Protein AF-A0A0A9Y6Z5-F1 (afdb_monomer_lite)

Secondary structure (DSSP, 8-state):
-PPPHHHHHHHHHHGGG--------GGG-HHHHHHHHS------GGGS-----GGG-----HHHHHHHHHHHHH-HHHHHHHHHHHH---SSGGGS-TTTGGG-

Structure (mmCIF, N/CA/C/O backbone):
data_AF-A0A0A9Y6Z5-F1
#
_entry.id   AF-A0A0A9Y6Z5-F1
#
loop_
_atom_site.group_PDB
_atom_site.id
_atom_site.type_symbol
_atom_site.label_atom_id
_atom_site.label_alt_id
_atom_site.label_comp_id
_atom_site.label_asym_id
_atom_site.label_entity_id
_atom_site.label_seq_id
_atom_site.pdbx_PDB_ins_code
_atom_site.Cartn_x
_atom_site.Cartn_y
_atom_site.Cartn_z
_atom_site.occupancy
_atom_site.B_iso_or_equiv
_atom_site.auth_seq_id
_atom_site.auth_comp_id
_atom_site.auth_asym_id
_atom_site.auth_atom_id
_atom_site.pdbx_PDB_model_num
ATOM 1 N N . HIS A 1 1 ? -2.370 -20.775 -2.210 1.00 49.75 1 HIS A N 1
ATOM 2 C CA . HIS A 1 1 ? -1.102 -20.774 -2.964 1.00 49.75 1 HIS A CA 1
ATOM 3 C C . HIS A 1 1 ? -0.481 -19.414 -2.713 1.00 49.75 1 HIS A C 1
ATOM 5 O O . HIS A 1 1 ? -0.991 -18.430 -3.231 1.00 49.75 1 HIS A O 1
ATOM 11 N N . ASP A 1 2 ? 0.492 -19.337 -1.812 1.00 67.62 2 ASP A N 1
ATOM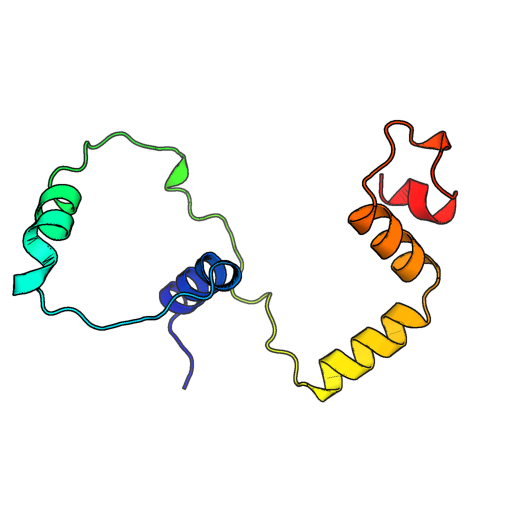 12 C CA . ASP A 1 2 ? 0.994 -18.051 -1.323 1.00 67.62 2 ASP A CA 1
ATOM 13 C C . ASP A 1 2 ? 2.078 -17.492 -2.244 1.00 67.62 2 ASP A C 1
ATOM 15 O O . ASP A 1 2 ? 2.930 -18.230 -2.740 1.00 67.62 2 ASP A O 1
ATOM 19 N N . ALA A 1 3 ? 2.029 -16.183 -2.494 1.00 74.44 3 ALA A N 1
ATOM 20 C CA . ALA A 1 3 ? 3.065 -15.491 -3.249 1.00 74.44 3 ALA A CA 1
ATOM 21 C C . ALA A 1 3 ? 4.414 -15.551 -2.497 1.00 74.44 3 ALA A C 1
ATOM 23 O O . ALA A 1 3 ? 4.430 -15.469 -1.265 1.00 74.44 3 ALA A O 1
ATOM 24 N N . PRO A 1 4 ? 5.556 -15.662 -3.199 1.00 84.44 4 PRO A N 1
ATOM 25 C CA . PRO A 1 4 ? 6.863 -15.694 -2.553 1.00 84.44 4 PRO A CA 1
ATOM 26 C C . PRO A 1 4 ? 7.164 -14.366 -1.828 1.00 84.44 4 PRO A C 1
ATOM 28 O O . PRO A 1 4 ? 6.712 -13.313 -2.287 1.00 84.44 4 PRO A O 1
ATOM 31 N N . PRO A 1 5 ? 7.972 -14.369 -0.749 1.00 77.44 5 PRO A N 1
ATOM 32 C CA . PRO A 1 5 ? 8.216 -13.183 0.083 1.00 77.44 5 PRO A CA 1
ATOM 33 C C . PRO A 1 5 ? 8.682 -11.943 -0.692 1.00 77.44 5 PRO A C 1
ATOM 35 O O . PRO A 1 5 ? 8.182 -10.843 -0.474 1.00 77.44 5 PRO A O 1
ATOM 38 N N . ARG A 1 6 ? 9.579 -12.126 -1.672 1.00 76.38 6 ARG A N 1
ATOM 39 C CA . ARG A 1 6 ? 10.058 -11.036 -2.542 1.00 76.38 6 ARG A CA 1
ATOM 40 C C . ARG A 1 6 ? 8.931 -10.386 -3.340 1.00 76.38 6 ARG A C 1
ATOM 42 O O . ARG A 1 6 ? 8.918 -9.171 -3.491 1.00 76.38 6 ARG A O 1
ATOM 49 N N . LEU A 1 7 ? 7.994 -11.190 -3.841 1.00 80.94 7 LEU A N 1
ATOM 50 C CA . LEU A 1 7 ? 6.863 -10.691 -4.615 1.00 80.94 7 LEU A CA 1
ATOM 51 C C . LEU A 1 7 ? 5.842 -9.994 -3.713 1.00 80.94 7 LEU A C 1
ATOM 53 O O . LEU A 1 7 ? 5.339 -8.944 -4.092 1.00 80.94 7 LEU A O 1
ATOM 57 N N . LYS A 1 8 ? 5.582 -10.529 -2.512 1.00 78.19 8 LYS A N 1
ATOM 58 C CA . LYS A 1 8 ? 4.735 -9.866 -1.505 1.00 78.19 8 LYS A CA 1
ATOM 59 C C . LYS A 1 8 ? 5.250 -8.457 -1.194 1.00 78.19 8 LYS A C 1
ATOM 61 O O . LYS A 1 8 ? 4.466 -7.516 -1.226 1.00 78.19 8 LYS A O 1
ATOM 66 N N . ARG A 1 9 ? 6.564 -8.307 -0.992 1.00 77.75 9 ARG A N 1
ATOM 67 C CA . ARG A 1 9 ? 7.204 -7.004 -0.761 1.00 77.75 9 ARG A CA 1
ATOM 68 C C . ARG A 1 9 ? 7.021 -6.042 -1.937 1.00 77.75 9 ARG A C 1
ATOM 70 O O . ARG A 1 9 ? 6.521 -4.945 -1.733 1.00 77.75 9 ARG A O 1
ATOM 77 N N . ILE A 1 10 ? 7.350 -6.478 -3.157 1.00 82.12 10 ILE A N 1
ATOM 78 C CA . ILE A 1 10 ? 7.182 -5.647 -4.363 1.00 82.12 10 ILE A CA 1
ATOM 79 C C . ILE A 1 10 ? 5.726 -5.196 -4.507 1.00 82.12 10 ILE A C 1
ATOM 81 O O . ILE A 1 10 ? 5.471 -4.032 -4.785 1.00 82.12 10 ILE A O 1
ATOM 85 N N . ILE A 1 11 ? 4.762 -6.098 -4.287 1.00 81.62 11 ILE A N 1
ATOM 86 C CA . ILE A 1 11 ? 3.337 -5.754 -4.321 1.00 81.62 11 ILE A CA 1
ATOM 87 C C . ILE A 1 11 ? 3.029 -4.656 -3.295 1.00 81.62 11 ILE A C 1
ATOM 89 O O . ILE A 1 11 ? 2.381 -3.682 -3.650 1.00 81.62 11 ILE A O 1
ATOM 93 N N . MET A 1 12 ? 3.513 -4.772 -2.056 1.00 78.38 12 MET A N 1
ATOM 94 C CA . MET A 1 12 ? 3.277 -3.770 -1.007 1.00 78.38 12 MET A CA 1
ATOM 95 C C . MET A 1 12 ? 3.838 -2.389 -1.358 1.00 78.38 12 MET A C 1
ATOM 97 O O . MET A 1 12 ? 3.143 -1.394 -1.169 1.00 78.38 12 MET A O 1
ATOM 101 N N . GLU A 1 13 ? 5.049 -2.332 -1.914 1.00 79.94 13 GLU A N 1
ATOM 102 C CA . GLU A 1 13 ? 5.686 -1.080 -2.347 1.00 79.94 13 GLU A CA 1
ATOM 103 C C . GLU A 1 13 ? 4.885 -0.383 -3.455 1.00 79.94 13 GLU A C 1
ATOM 105 O O . GLU A 1 13 ? 4.786 0.843 -3.484 1.00 79.94 13 GLU A O 1
ATOM 110 N N . ILE A 1 14 ? 4.272 -1.160 -4.354 1.00 84.94 14 ILE A N 1
ATOM 111 C CA . ILE A 1 14 ? 3.569 -0.613 -5.517 1.00 84.94 14 ILE A CA 1
ATOM 112 C C . ILE A 1 14 ? 2.055 -0.430 -5.312 1.00 84.94 14 ILE A C 1
ATOM 114 O O . ILE A 1 14 ? 1.425 0.2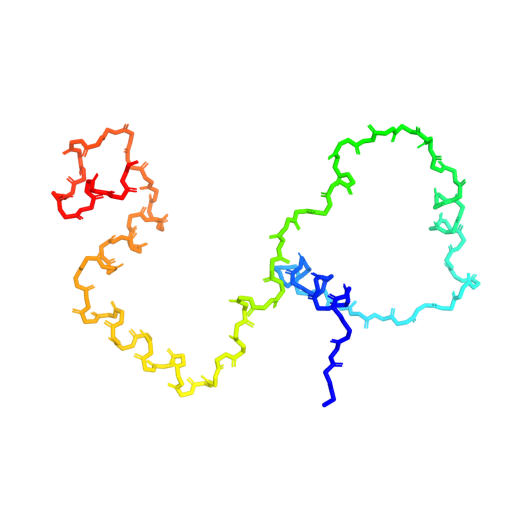24 -6.142 1.00 84.94 14 ILE A O 1
ATOM 118 N N . ILE A 1 15 ? 1.458 -0.956 -4.229 1.00 80.75 15 ILE A N 1
ATOM 119 C CA . ILE A 1 15 ? 0.016 -0.823 -3.912 1.00 80.75 15 ILE A CA 1
ATOM 120 C C . ILE A 1 15 ? -0.497 0.625 -4.044 1.00 80.75 15 ILE A C 1
ATOM 122 O O . ILE A 1 15 ? -1.537 0.803 -4.686 1.00 80.75 15 ILE A O 1
ATOM 126 N N . PRO A 1 16 ? 0.187 1.662 -3.510 1.00 80.75 16 PRO A N 1
ATOM 127 C CA . PRO A 1 16 ? -0.308 3.041 -3.567 1.00 80.75 16 PRO A CA 1
ATOM 128 C C . PRO A 1 16 ? -0.484 3.576 -4.991 1.00 80.75 16 PRO A C 1
ATOM 130 O O . PRO A 1 16 ? -1.291 4.471 -5.227 1.00 80.75 16 PRO A O 1
ATOM 133 N N . TYR A 1 17 ? 0.264 3.023 -5.943 1.00 84.44 17 TYR A N 1
ATOM 134 C CA . TYR A 1 17 ? 0.310 3.492 -7.323 1.00 84.44 17 TYR A CA 1
ATOM 135 C C . TYR A 1 17 ? -0.687 2.770 -8.237 1.00 84.44 17 TYR A C 1
ATOM 137 O O . TYR A 1 17 ? -0.794 3.131 -9.407 1.00 84.44 17 TYR A O 1
ATOM 145 N N . LEU A 1 18 ? -1.402 1.757 -7.723 1.00 82.00 18 LEU A N 1
ATOM 146 C CA . LEU A 1 18 ? -2.374 0.938 -8.463 1.00 82.00 18 LEU A CA 1
ATOM 147 C C . LEU A 1 18 ? -1.895 0.550 -9.882 1.00 82.00 18 LEU A C 1
ATOM 149 O O . LEU A 1 18 ? -2.586 0.815 -10.871 1.00 82.00 18 LEU A O 1
ATOM 153 N N . PRO A 1 19 ? -0.701 -0.055 -10.023 1.00 84.94 19 PRO A N 1
ATOM 154 C CA . PRO A 1 19 ? -0.103 -0.274 -11.329 1.00 84.94 19 PRO A CA 1
ATOM 155 C C . PRO A 1 19 ? -0.828 -1.371 -12.110 1.00 84.94 19 PRO A C 1
ATOM 157 O O . PRO A 1 19 ? -1.274 -2.383 -11.563 1.00 84.94 19 PRO A O 1
ATOM 160 N N . LYS A 1 20 ? -0.853 -1.219 -13.435 1.00 89.81 20 LYS A N 1
ATOM 161 C CA . LYS A 1 20 ? -1.251 -2.293 -14.346 1.00 89.81 20 LYS A CA 1
ATOM 162 C C . LYS A 1 20 ? -0.035 -3.164 -14.667 1.00 89.81 20 LYS A C 1
ATOM 164 O O . LYS A 1 20 ? 0.898 -2.708 -15.321 1.00 89.81 20 LYS A O 1
ATOM 169 N N . ILE A 1 21 ? -0.054 -4.420 -14.221 1.00 86.06 21 ILE A N 1
ATOM 170 C CA . ILE A 1 21 ? 1.030 -5.378 -14.473 1.00 86.06 21 ILE A CA 1
ATOM 171 C C . ILE A 1 21 ? 0.804 -6.050 -15.831 1.00 86.06 21 ILE A C 1
ATOM 173 O O . ILE A 1 21 ? -0.191 -6.744 -16.032 1.00 86.06 21 ILE A O 1
ATOM 177 N N . GLU A 1 22 ? 1.746 -5.868 -16.754 1.00 90.88 22 GLU A N 1
ATOM 178 C CA . GLU A 1 22 ? 1.746 -6.514 -18.068 1.00 90.88 22 GLU A CA 1
ATOM 179 C C . GLU A 1 22 ? 3.075 -7.230 -18.308 1.00 90.88 22 GLU A C 1
ATOM 181 O O . GLU A 1 22 ? 4.148 -6.674 -18.076 1.00 90.88 22 GLU A O 1
ATOM 186 N N . TYR A 1 23 ? 3.016 -8.461 -18.816 1.00 91.69 23 TYR A N 1
ATOM 187 C CA . TYR A 1 23 ? 4.215 -9.147 -19.283 1.00 91.69 23 TYR A CA 1
ATOM 188 C C . TYR A 1 23 ? 4.716 -8.498 -20.577 1.00 91.69 23 TYR A C 1
ATOM 190 O O . TYR A 1 23 ? 3.962 -8.351 -21.541 1.00 91.69 23 TYR A O 1
ATOM 198 N N . LYS A 1 24 ? 6.009 -8.170 -20.615 1.00 90.69 24 LYS A N 1
ATOM 199 C CA . LYS A 1 24 ? 6.714 -7.742 -21.825 1.00 90.69 24 LYS A CA 1
ATOM 200 C C . LYS A 1 24 ? 7.787 -8.761 -22.172 1.00 90.69 24 LYS A C 1
ATOM 202 O O . LYS A 1 24 ? 8.529 -9.227 -21.307 1.00 90.69 24 LYS A O 1
ATOM 207 N N . ARG A 1 25 ? 7.871 -9.124 -23.451 1.00 91.75 25 ARG A N 1
ATOM 208 C CA . ARG A 1 25 ? 8.896 -10.055 -23.933 1.00 91.75 25 ARG A CA 1
ATOM 209 C C . ARG A 1 25 ? 10.259 -9.365 -23.872 1.00 91.75 25 ARG A C 1
ATOM 211 O O . ARG A 1 25 ? 10.366 -8.200 -24.226 1.00 91.75 25 ARG A O 1
ATOM 218 N N . GLY A 1 26 ? 11.325 -10.095 -23.541 1.00 86.25 26 GLY A N 1
ATOM 219 C CA . GLY A 1 26 ? 12.682 -9.525 -23.435 1.00 86.25 26 GLY A CA 1
ATOM 220 C C . GLY A 1 26 ? 13.177 -8.766 -24.679 1.00 86.25 26 GLY A C 1
ATOM 221 O O . GLY A 1 26 ? 13.941 -7.818 -24.554 1.00 86.25 26 GLY A O 1
ATOM 222 N N . LYS A 1 27 ? 12.681 -9.109 -25.878 1.00 89.50 27 LYS A N 1
ATOM 223 C CA . LYS A 1 27 ? 12.976 -8.374 -27.125 1.00 89.50 27 LYS A CA 1
ATOM 224 C C . LYS A 1 27 ? 12.391 -6.956 -27.172 1.00 89.50 27 LYS A C 1
ATOM 226 O O . LYS A 1 27 ? 12.728 -6.208 -28.068 1.00 89.50 27 LYS A O 1
ATOM 231 N N . GLU A 1 28 ? 11.495 -6.597 -26.265 1.00 89.69 28 GLU A N 1
ATOM 232 C CA . GLU A 1 28 ? 10.888 -5.262 -26.188 1.00 89.69 28 GLU A CA 1
ATOM 233 C C . GLU A 1 28 ? 11.514 -4.422 -25.061 1.00 89.69 28 GLU A C 1
ATOM 235 O O . GLU A 1 28 ? 11.262 -3.227 -24.960 1.00 89.69 28 GLU A O 1
ATOM 240 N N . LEU A 1 29 ? 12.361 -5.031 -24.225 1.00 90.69 29 LEU A N 1
ATOM 241 C CA . LEU A 1 29 ? 12.934 -4.442 -23.011 1.00 90.69 29 LEU A CA 1
ATOM 242 C C . LEU A 1 29 ? 14.360 -3.907 -23.223 1.00 90.69 29 LEU A C 1
ATOM 244 O O . LEU A 1 29 ? 15.120 -3.816 -22.271 1.00 90.69 29 LEU A O 1
ATOM 248 N N . HIS A 1 30 ? 14.741 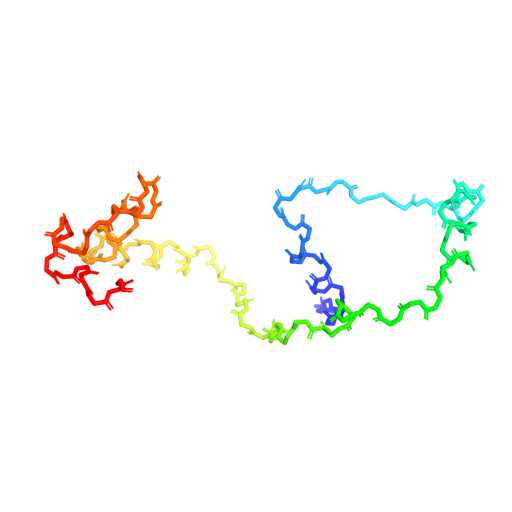-3.536 -24.450 1.00 91.50 30 HIS A N 1
ATOM 249 C CA . HIS A 1 30 ? 16.122 -3.148 -24.781 1.00 91.50 30 HIS A CA 1
ATOM 250 C C . HIS A 1 30 ? 16.679 -2.013 -23.913 1.00 91.50 30 HIS A C 1
ATOM 252 O O . HIS A 1 30 ? 17.820 -2.090 -23.471 1.00 91.50 30 HIS A O 1
ATOM 258 N N . ILE A 1 31 ? 15.874 -0.978 -23.656 1.00 90.12 31 ILE A N 1
ATOM 259 C CA . ILE A 1 31 ? 16.296 0.182 -22.858 1.00 90.12 31 ILE A CA 1
ATOM 260 C C . ILE A 1 31 ? 16.496 -0.229 -21.396 1.00 90.12 31 ILE A C 1
ATOM 262 O O . ILE A 1 31 ? 17.535 0.055 -20.812 1.00 90.12 31 ILE A O 1
ATOM 266 N N . ALA A 1 32 ? 15.521 -0.938 -20.821 1.00 88.44 32 ALA A N 1
ATOM 267 C CA . ALA A 1 32 ? 15.599 -1.408 -19.442 1.00 88.44 32 ALA A CA 1
ATOM 268 C C . ALA A 1 32 ? 16.748 -2.414 -19.242 1.00 88.44 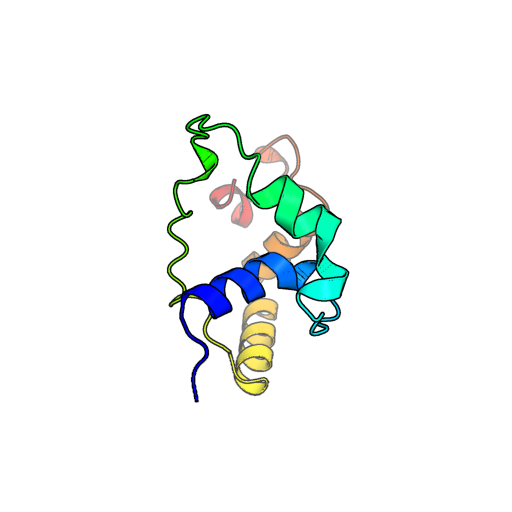32 ALA A C 1
ATOM 270 O O . ALA A 1 32 ? 17.474 -2.309 -18.260 1.00 88.44 32 ALA A O 1
ATOM 271 N N . ASP A 1 33 ? 16.949 -3.345 -20.185 1.00 90.12 33 ASP A N 1
ATOM 272 C CA . ASP A 1 33 ? 18.043 -4.325 -20.153 1.00 90.12 33 ASP A CA 1
ATOM 273 C C . ASP A 1 33 ? 19.407 -3.628 -20.202 1.00 90.12 33 ASP A C 1
ATOM 275 O O . ASP A 1 33 ? 20.258 -3.913 -19.364 1.00 90.12 33 ASP A O 1
ATOM 279 N N . ALA A 1 34 ? 19.591 -2.664 -21.113 1.00 91.31 34 ALA A N 1
ATOM 280 C CA . ALA A 1 34 ? 20.834 -1.904 -21.222 1.00 91.31 34 ALA A CA 1
ATOM 281 C C . ALA A 1 34 ? 21.143 -1.117 -19.938 1.00 91.31 34 ALA A C 1
ATOM 283 O O . ALA A 1 34 ? 22.240 -1.246 -19.401 1.00 91.31 34 ALA A O 1
ATOM 284 N N . LEU A 1 35 ? 20.167 -0.374 -19.405 1.00 88.38 35 LEU A N 1
ATOM 285 C CA . LEU A 1 35 ? 20.341 0.406 -18.175 1.00 88.38 35 LEU A CA 1
ATOM 286 C C . LEU A 1 35 ? 20.597 -0.482 -16.953 1.00 88.38 35 LEU A C 1
ATOM 288 O O . LEU A 1 35 ? 21.433 -0.147 -16.127 1.00 88.38 35 LEU A O 1
ATOM 292 N N . SER A 1 36 ? 19.934 -1.639 -16.857 1.00 86.25 36 SER A N 1
ATOM 293 C CA . SER A 1 36 ? 20.143 -2.577 -15.743 1.00 86.25 36 SER A CA 1
ATOM 294 C C . SER A 1 36 ? 21.536 -3.219 -15.721 1.00 86.25 36 SER A C 1
ATOM 296 O O . SER A 1 36 ? 21.937 -3.790 -14.709 1.00 86.25 36 SER A O 1
ATOM 298 N N . ARG A 1 37 ? 22.258 -3.170 -16.847 1.00 86.00 37 ARG A N 1
ATOM 299 C CA . ARG A 1 37 ? 23.618 -3.707 -17.000 1.00 86.00 37 ARG A CA 1
ATOM 300 C C . ARG A 1 37 ? 24.688 -2.633 -16.835 1.00 86.00 37 ARG A C 1
ATOM 302 O O . ARG A 1 37 ? 25.828 -2.985 -16.552 1.00 86.00 37 ARG A O 1
ATOM 309 N N . ASP A 1 38 ? 24.316 -1.367 -16.997 1.00 85.19 38 ASP A N 1
ATOM 310 C CA . ASP A 1 38 ? 25.170 -0.187 -16.830 1.00 85.19 38 ASP A CA 1
ATOM 311 C C . ASP A 1 38 ? 24.937 0.478 -15.461 1.00 85.19 38 ASP A C 1
ATOM 313 O O . ASP A 1 38 ? 24.857 1.697 -15.324 1.00 85.19 38 ASP A O 1
ATOM 317 N N . CYS A 1 39 ? 24.759 -0.345 -14.425 1.00 74.75 39 CYS A N 1
ATOM 318 C CA . CYS A 1 39 ? 24.663 0.130 -13.053 1.00 74.75 39 CYS A CA 1
ATOM 319 C C . CYS A 1 39 ? 26.080 0.374 -12.521 1.00 74.75 39 CYS A C 1
ATOM 321 O O . CYS A 1 39 ? 26.889 -0.555 -12.445 1.00 74.75 39 CYS A O 1
ATOM 323 N N . LEU A 1 40 ? 26.386 1.614 -12.132 1.00 77.50 40 LEU A N 1
ATOM 324 C CA . LEU A 1 40 ? 27.604 1.909 -11.382 1.00 77.50 40 LEU A CA 1
ATOM 325 C C . LEU A 1 40 ? 27.550 1.174 -10.038 1.00 77.50 40 LEU A C 1
ATOM 327 O O . LEU A 1 40 ? 26.519 1.154 -9.372 1.00 77.50 40 LEU A O 1
ATOM 331 N N . ASN A 1 41 ? 28.674 0.584 -9.636 1.00 65.56 41 ASN A N 1
ATOM 332 C CA . ASN A 1 41 ? 28.817 -0.171 -8.387 1.00 65.56 41 ASN A CA 1
ATOM 333 C C . ASN A 1 41 ? 28.940 0.772 -7.168 1.00 65.56 41 ASN A C 1
ATOM 335 O O . ASN A 1 41 ? 29.789 0.579 -6.296 1.00 65.56 41 ASN A O 1
ATOM 339 N N . GLU A 1 42 ? 28.155 1.846 -7.143 1.00 63.16 42 GLU A N 1
ATOM 340 C CA . GLU A 1 42 ? 28.075 2.717 -5.981 1.00 63.16 42 GLU A CA 1
ATOM 341 C C . GLU A 1 42 ? 27.280 1.973 -4.915 1.00 63.16 42 GLU A C 1
ATOM 343 O O . GLU A 1 42 ? 26.130 1.605 -5.126 1.00 63.16 42 GLU A O 1
ATOM 348 N N . GLN A 1 43 ? 27.926 1.693 -3.783 1.00 58.50 43 GLN A N 1
ATOM 349 C CA . GLN A 1 43 ? 27.271 1.150 -2.598 1.00 58.50 43 GLN A CA 1
ATOM 350 C C . GLN A 1 43 ? 26.302 2.210 -2.072 1.00 58.50 43 GLN A C 1
ATOM 352 O O . GLN A 1 43 ? 26.637 3.004 -1.193 1.00 58.50 43 GLN A O 1
ATOM 357 N N . SER A 1 44 ? 25.110 2.272 -2.653 1.00 58.03 44 SER A N 1
ATOM 358 C CA . SER A 1 44 ? 24.014 3.034 -2.091 1.00 58.03 44 SER A CA 1
ATOM 359 C C . SER A 1 44 ? 23.558 2.321 -0.825 1.00 58.03 44 SER A C 1
ATOM 361 O O . SER A 1 44 ? 23.130 1.172 -0.869 1.00 58.03 44 SER A O 1
ATOM 363 N N . ASN A 1 45 ? 23.614 3.014 0.312 1.00 54.28 45 ASN A N 1
ATOM 364 C CA . ASN A 1 45 ? 23.046 2.533 1.578 1.00 54.28 45 ASN A CA 1
ATOM 365 C C . ASN A 1 45 ? 21.520 2.267 1.501 1.00 54.28 45 ASN A C 1
ATOM 367 O O . ASN A 1 45 ? 20.953 1.758 2.460 1.00 54.28 45 ASN A O 1
ATOM 371 N N . ASP A 1 46 ? 20.869 2.578 0.373 1.00 54.16 46 ASP A N 1
ATOM 372 C CA . ASP A 1 46 ? 19.478 2.215 0.062 1.00 54.16 46 ASP A CA 1
ATOM 373 C C . ASP A 1 46 ? 19.283 0.718 -0.252 1.00 54.16 46 ASP A C 1
ATOM 375 O O . ASP A 1 46 ? 18.148 0.245 -0.305 1.00 54.16 46 ASP A O 1
ATOM 379 N N . ASP A 1 47 ? 20.365 -0.047 -0.440 1.00 53.19 47 ASP A N 1
ATOM 380 C CA . ASP A 1 47 ? 20.293 -1.495 -0.668 1.00 53.19 47 ASP A CA 1
ATOM 381 C C . ASP A 1 47 ? 20.050 -2.305 0.610 1.00 53.19 47 ASP A C 1
ATOM 383 O O . ASP A 1 47 ? 19.814 -3.516 0.519 1.00 53.19 47 ASP A O 1
ATOM 387 N N . GLU A 1 48 ? 20.083 -1.685 1.799 1.00 56.03 48 GLU A N 1
ATOM 388 C CA . GLU A 1 48 ? 19.581 -2.376 2.981 1.00 56.03 48 GLU A CA 1
ATOM 389 C C . GLU A 1 48 ? 18.073 -2.574 2.808 1.00 56.03 48 GLU A C 1
ATOM 391 O O . GLU A 1 48 ? 17.312 -1.601 2.797 1.00 56.03 48 GLU A O 1
ATOM 396 N N . PRO A 1 49 ? 17.597 -3.827 2.671 1.00 55.53 49 PRO A N 1
ATOM 397 C CA . PRO A 1 49 ? 16.173 -4.061 2.674 1.00 55.53 49 PRO A CA 1
ATOM 398 C C . PRO A 1 49 ? 15.661 -3.539 4.011 1.00 55.53 49 PRO A C 1
ATOM 400 O O . PRO A 1 49 ? 16.010 -4.092 5.056 1.00 55.53 49 PRO A O 1
ATOM 403 N N . LEU A 1 50 ? 14.824 -2.493 3.972 1.00 55.16 50 LEU A N 1
ATOM 404 C CA . LEU A 1 50 ? 14.012 -2.106 5.120 1.00 55.16 50 LEU A CA 1
ATOM 405 C C . LEU A 1 50 ? 13.492 -3.409 5.738 1.00 55.16 50 LEU A C 1
ATOM 407 O O . LEU A 1 50 ? 12.959 -4.234 4.981 1.00 55.16 50 LEU A O 1
ATOM 411 N N . PRO A 1 51 ? 13.676 -3.647 7.051 1.00 53.47 51 PRO A N 1
ATOM 412 C CA . PRO A 1 51 ? 13.224 -4.859 7.719 1.00 53.47 51 PRO A CA 1
ATOM 413 C C . PRO A 1 51 ? 11.697 -4.824 7.824 1.00 53.47 51 PRO A C 1
ATOM 415 O O . PRO A 1 51 ? 11.106 -4.762 8.898 1.00 53.47 51 PRO A O 1
ATOM 418 N N . PHE A 1 52 ? 11.033 -4.834 6.674 1.00 51.34 52 PHE A N 1
ATOM 419 C CA . PHE A 1 52 ? 9.619 -5.036 6.548 1.00 51.34 52 PHE A CA 1
ATOM 420 C C . PHE A 1 52 ? 9.413 -6.515 6.827 1.00 51.34 52 PHE A C 1
ATOM 422 O O . PHE A 1 52 ? 9.648 -7.377 5.976 1.00 51.34 52 PHE A O 1
ATOM 429 N N . SER A 1 53 ? 9.046 -6.822 8.066 1.00 48.78 53 SER A N 1
ATOM 430 C CA . SER A 1 53 ? 8.520 -8.128 8.423 1.00 48.78 53 SER A CA 1
ATOM 431 C C . SER A 1 53 ? 7.247 -8.297 7.595 1.00 48.78 53 SER A C 1
ATOM 433 O O . SER A 1 53 ? 6.183 -7.790 7.942 1.00 48.78 53 SER A O 1
ATOM 435 N N . VAL A 1 54 ? 7.372 -8.975 6.450 1.00 51.03 54 VAL A N 1
ATOM 436 C CA . VAL A 1 54 ? 6.271 -9.301 5.524 1.00 51.03 54 VAL A CA 1
ATOM 437 C C . VAL A 1 54 ? 5.135 -10.047 6.250 1.00 51.03 54 VAL A C 1
ATOM 439 O O . VAL A 1 54 ? 4.016 -10.120 5.747 1.00 51.03 54 VAL A O 1
ATOM 442 N N . ASP A 1 55 ? 5.404 -10.531 7.462 1.00 48.03 55 ASP A N 1
ATOM 443 C CA . ASP A 1 55 ? 4.461 -11.162 8.378 1.00 48.03 55 ASP A CA 1
ATOM 444 C C . ASP A 1 55 ? 3.408 -10.210 8.985 1.00 48.03 55 ASP A C 1
ATOM 446 O O . ASP A 1 55 ? 2.383 -10.696 9.458 1.00 48.03 55 ASP A O 1
ATOM 450 N N . LEU A 1 56 ? 3.591 -8.877 8.971 1.00 47.22 56 LEU A N 1
ATOM 451 C CA . LEU A 1 56 ? 2.713 -7.964 9.733 1.00 47.22 56 LEU A CA 1
ATOM 452 C C . LEU A 1 56 ? 1.540 -7.342 8.954 1.00 47.22 56 LEU A C 1
ATOM 454 O O . LEU A 1 56 ? 0.737 -6.625 9.547 1.00 47.22 56 LEU A O 1
ATOM 458 N N . ILE A 1 57 ? 1.376 -7.610 7.656 1.00 53.03 57 ILE A N 1
ATOM 459 C CA . ILE A 1 57 ? 0.136 -7.229 6.957 1.00 53.03 57 ILE A CA 1
ATOM 460 C C . ILE A 1 57 ? -0.724 -8.477 6.805 1.00 53.03 57 ILE A C 1
ATOM 462 O O . ILE A 1 57 ? -0.745 -9.139 5.766 1.00 53.03 57 ILE A O 1
ATOM 466 N N . VAL A 1 58 ? -1.432 -8.807 7.88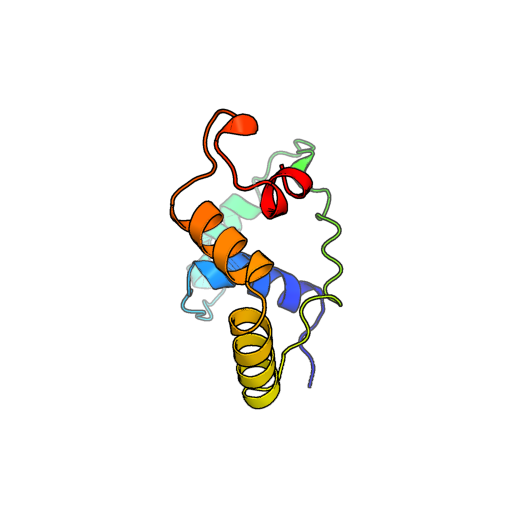5 1.00 57.31 58 VAL A N 1
ATOM 467 C CA . VAL A 1 58 ? -2.492 -9.813 7.867 1.00 57.31 58 VAL A CA 1
ATOM 468 C C . VAL A 1 58 ? -3.542 -9.348 6.863 1.00 57.31 58 VAL A C 1
ATOM 470 O O . VAL A 1 58 ? -4.135 -8.282 7.022 1.00 57.31 58 VAL A O 1
ATOM 473 N N . ALA A 1 59 ? -3.787 -10.149 5.827 1.00 58.84 59 ALA A N 1
ATOM 474 C CA . ALA A 1 59 ? -4.965 -9.984 4.990 1.00 58.84 59 ALA A CA 1
ATOM 475 C C . ALA A 1 59 ? -6.199 -10.205 5.877 1.00 58.84 59 ALA A C 1
ATOM 477 O O . ALA A 1 59 ? -6.600 -11.337 6.144 1.00 58.84 59 ALA A O 1
ATOM 478 N N . MET A 1 60 ? -6.757 -9.121 6.411 1.00 65.50 60 MET A N 1
ATOM 479 C CA . MET A 1 60 ? -7.972 -9.185 7.208 1.00 65.50 60 MET A CA 1
ATOM 480 C C . MET A 1 60 ? -9.145 -9.518 6.287 1.00 65.50 60 MET A C 1
ATOM 482 O O . MET A 1 60 ? -9.281 -8.941 5.205 1.00 65.50 60 MET A O 1
ATOM 486 N N . SER A 1 61 ? -10.002 -10.453 6.707 1.00 78.06 61 SER A N 1
ATOM 487 C CA . SER A 1 61 ? -11.267 -10.670 6.006 1.00 78.06 61 SER A CA 1
ATOM 488 C C . SER A 1 61 ? -12.094 -9.385 6.042 1.00 78.06 61 SER A C 1
ATOM 490 O O . SER A 1 61 ? -11.969 -8.581 6.968 1.00 78.06 61 SER A O 1
ATOM 492 N N . LYS A 1 62 ? -12.967 -9.195 5.048 1.00 78.19 62 LYS A N 1
ATOM 493 C CA . LYS A 1 62 ? -13.839 -8.015 4.980 1.00 78.19 62 LYS A CA 1
ATOM 494 C C . LYS A 1 62 ? -14.617 -7.801 6.288 1.00 78.19 62 LYS A C 1
ATOM 496 O O . LYS A 1 62 ? -14.673 -6.688 6.789 1.00 78.19 62 LYS A O 1
ATOM 501 N N . GLU A 1 63 ? -15.105 -8.886 6.883 1.00 85.81 63 GLU A N 1
ATOM 502 C CA . GLU A 1 63 ? -15.808 -8.897 8.174 1.00 85.81 63 GLU A CA 1
ATOM 503 C C . GLU A 1 63 ? -14.935 -8.379 9.327 1.00 85.81 63 GLU A C 1
ATOM 505 O O . GLU A 1 63 ? -15.376 -7.560 10.127 1.00 85.81 63 GLU A O 1
ATOM 510 N N . ARG A 1 64 ? -13.672 -8.818 9.402 1.00 83.25 64 ARG A N 1
ATOM 511 C CA . ARG A 1 64 ? -12.724 -8.363 10.431 1.00 83.25 64 ARG A CA 1
ATOM 512 C C . ARG A 1 64 ? -12.363 -6.890 10.249 1.00 83.25 64 ARG A C 1
ATOM 514 O O . ARG A 1 64 ? -12.162 -6.192 11.238 1.00 83.25 64 ARG A O 1
ATOM 521 N N . VAL A 1 65 ? -12.276 -6.416 9.004 1.00 83.06 65 VAL A N 1
ATOM 522 C CA . VAL A 1 65 ? -12.055 -4.993 8.704 1.00 83.06 65 VAL A CA 1
ATOM 523 C C . VAL A 1 65 ? -13.249 -4.160 9.167 1.00 83.06 65 VAL A C 1
ATOM 525 O O . VAL A 1 65 ? -13.054 -3.140 9.821 1.00 83.06 65 VAL A O 1
ATOM 528 N N . GLU A 1 66 ? -14.473 -4.595 8.868 1.00 87.25 66 GLU A N 1
ATOM 529 C CA . GLU A 1 66 ? -15.700 -3.915 9.300 1.00 87.25 66 GLU A CA 1
ATOM 530 C C . GLU A 1 66 ? -15.808 -3.871 10.833 1.00 87.25 66 GLU A C 1
ATOM 532 O O . GLU A 1 66 ? -16.065 -2.812 11.404 1.00 87.25 66 GLU A O 1
ATOM 537 N N . GLU A 1 67 ? -15.522 -4.978 11.519 1.00 91.06 67 GLU A N 1
ATOM 538 C CA . GLU A 1 67 ? -15.489 -5.026 12.984 1.00 91.06 67 GLU A CA 1
ATOM 539 C C . GLU A 1 67 ? -14.438 -4.072 13.570 1.00 91.06 67 GLU A C 1
ATOM 541 O O . GLU A 1 67 ? -14.740 -3.296 14.478 1.00 91.06 67 GLU A O 1
ATOM 546 N N . ALA A 1 68 ? -13.221 -4.069 13.018 1.00 85.69 68 ALA A N 1
ATOM 547 C CA . ALA A 1 68 ? -12.169 -3.157 13.448 1.00 85.69 68 ALA A CA 1
ATOM 548 C C . ALA A 1 68 ? -12.565 -1.690 13.230 1.00 85.69 68 ALA A C 1
ATOM 550 O O . ALA A 1 68 ? -12.309 -0.857 14.098 1.00 85.69 68 ALA A O 1
ATOM 551 N N . GLN A 1 69 ? -13.234 -1.361 12.120 1.00 86.88 69 GLN A N 1
ATOM 552 C CA . GLN A 1 69 ? -13.761 -0.016 11.877 1.00 86.88 69 GLN A CA 1
ATOM 553 C C . GLN A 1 69 ? -14.821 0.375 12.911 1.00 86.88 69 GLN A C 1
ATOM 555 O O . GLN A 1 69 ? -14.796 1.502 13.405 1.00 86.88 69 GLN A O 1
ATOM 560 N N . VAL A 1 70 ? -15.730 -0.538 13.264 1.00 91.44 70 VAL A N 1
ATOM 561 C CA . VAL A 1 70 ? -16.755 -0.295 14.289 1.00 91.44 70 VAL A CA 1
ATOM 562 C C . VAL A 1 70 ? -16.106 -0.020 15.643 1.00 91.44 70 VAL A C 1
ATOM 564 O O . VAL A 1 70 ? -16.398 1.011 16.246 1.00 91.44 70 VAL A O 1
ATOM 567 N N . LEU A 1 71 ? -15.189 -0.881 16.087 1.00 89.56 71 LEU A N 1
ATOM 568 C CA . LEU A 1 71 ? -14.477 -0.715 17.358 1.00 89.56 71 LEU A CA 1
ATOM 569 C C . LEU A 1 71 ? -13.639 0.571 17.374 1.00 89.56 71 LEU A C 1
ATOM 571 O O . LEU A 1 71 ? -13.683 1.327 18.339 1.00 89.56 71 LEU A O 1
ATOM 575 N N . THR A 1 72 ? -12.953 0.878 16.270 1.00 89.12 72 THR A N 1
ATOM 576 C CA . THR A 1 72 ? -12.165 2.115 16.131 1.00 89.12 72 THR A CA 1
ATOM 577 C C . THR A 1 72 ? -13.045 3.362 16.207 1.00 89.12 72 THR A C 1
ATOM 579 O O . THR A 1 72 ? -12.626 4.370 16.759 1.00 89.12 72 THR A O 1
ATOM 582 N N . ASN A 1 73 ? -14.270 3.318 15.672 1.00 89.94 73 ASN A N 1
ATOM 583 C CA . ASN A 1 73 ? -15.205 4.446 15.737 1.00 89.94 73 ASN A CA 1
ATOM 584 C C . ASN A 1 73 ? -15.872 4.607 17.113 1.00 89.94 73 ASN A C 1
ATOM 586 O O . ASN A 1 73 ? -16.391 5.684 17.403 1.00 89.94 73 ASN A O 1
ATOM 590 N N . GLN A 1 74 ? -15.886 3.560 17.941 1.00 91.12 74 GLN A N 1
ATOM 591 C CA . GLN A 1 74 ? -16.362 3.638 19.326 1.00 91.12 74 GLN A CA 1
ATOM 592 C C . GLN A 1 74 ? -15.317 4.271 20.253 1.00 91.12 74 GLN A C 1
ATOM 594 O O . GLN A 1 74 ? -15.681 4.867 21.266 1.00 91.12 74 GLN A O 1
ATOM 599 N N . ASP A 1 75 ? -14.035 4.173 19.902 1.00 91.25 75 ASP A N 1
ATOM 600 C CA . ASP A 1 75 ? -12.946 4.774 20.661 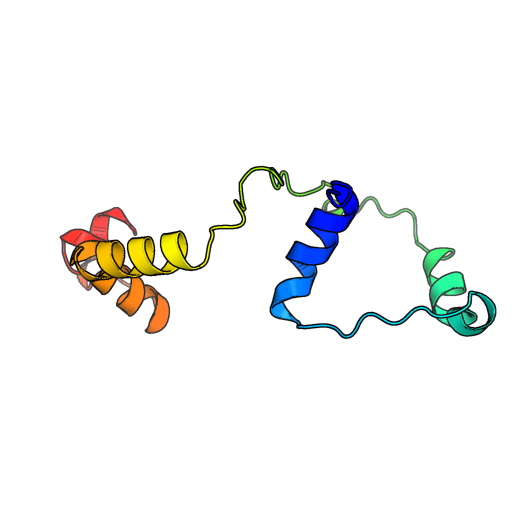1.00 91.25 75 ASP A CA 1
ATOM 601 C C . ASP A 1 75 ? -12.768 6.262 20.308 1.00 91.25 75 ASP A C 1
ATOM 603 O O . ASP A 1 75 ? -12.300 6.637 19.229 1.00 91.25 75 ASP A O 1
ATOM 607 N N . GLN A 1 76 ? -13.127 7.133 21.252 1.00 86.38 76 GLN A N 1
ATOM 608 C CA . GLN A 1 76 ? -13.015 8.583 21.099 1.00 86.38 76 GLN A CA 1
ATOM 609 C C . GLN A 1 76 ? -11.567 9.044 20.864 1.00 86.38 76 GLN A C 1
ATOM 611 O O . GLN A 1 76 ? -11.349 10.025 20.150 1.00 86.38 76 GLN A O 1
ATOM 616 N N . GLU A 1 77 ? -10.581 8.355 21.435 1.00 88.75 77 GLU A N 1
ATOM 617 C CA . GLU A 1 77 ? -9.171 8.690 21.277 1.00 88.75 77 GLU A CA 1
ATOM 618 C C . GLU A 1 77 ? -8.707 8.436 19.841 1.00 88.75 77 GLU A C 1
ATOM 620 O O . GLU A 1 77 ? -8.142 9.328 19.207 1.00 88.75 77 GLU A O 1
ATOM 625 N N . LEU A 1 78 ? -9.014 7.256 19.295 1.00 87.31 78 LEU A N 1
ATOM 626 C CA . LEU A 1 78 ? -8.648 6.886 17.926 1.00 87.31 78 LEU A CA 1
ATOM 627 C C . LEU A 1 78 ? -9.377 7.743 16.887 1.00 87.31 78 LEU A C 1
ATOM 629 O O . LEU A 1 78 ? -8.789 8.131 15.874 1.00 87.31 78 LEU A O 1
ATOM 633 N N . VAL A 1 79 ? -10.641 8.089 17.143 1.00 88.62 79 VAL A N 1
ATOM 634 C CA . VAL A 1 79 ? -11.411 8.993 16.280 1.00 88.62 79 VAL A CA 1
ATOM 635 C C . VAL A 1 79 ? -10.776 10.382 16.226 1.00 88.62 79 VAL A C 1
ATOM 637 O O . VAL A 1 79 ? -10.632 10.936 15.132 1.00 88.62 79 VAL A O 1
ATOM 640 N N . GLN A 1 80 ? -10.386 10.942 17.377 1.00 85.50 80 GLN A N 1
ATOM 641 C CA . GLN A 1 80 ? -9.720 12.244 17.424 1.00 85.50 80 GLN A CA 1
ATOM 642 C C . GLN A 1 80 ? -8.335 12.182 16.776 1.00 85.50 80 GLN A C 1
ATOM 644 O O . GLN A 1 80 ? -8.023 13.038 15.952 1.00 85.50 80 GLN A O 1
ATOM 649 N N . LEU A 1 81 ? -7.553 11.138 17.063 1.00 88.00 81 LEU A N 1
ATOM 650 C CA . LEU A 1 81 ? -6.235 10.912 16.474 1.00 88.00 81 LEU A CA 1
ATOM 651 C C . LEU A 1 81 ? -6.306 10.888 14.943 1.00 88.00 81 LEU A C 1
ATOM 653 O O . LEU A 1 81 ? -5.568 11.605 14.270 1.00 88.00 81 LEU A O 1
ATOM 657 N N . ARG A 1 82 ? -7.253 10.123 14.388 1.00 87.75 82 ARG A N 1
ATOM 658 C CA . ARG A 1 82 ? -7.511 10.052 12.944 1.00 87.75 82 ARG A CA 1
ATOM 659 C C . ARG A 1 82 ? -7.808 11.429 12.350 1.00 87.75 82 ARG A C 1
ATOM 661 O O . ARG A 1 82 ? -7.290 11.750 11.283 1.00 87.75 82 ARG A O 1
ATOM 668 N N . ALA A 1 83 ? -8.637 12.232 13.017 1.00 86.50 83 ALA A N 1
ATOM 669 C CA . ALA A 1 83 ? -8.975 13.574 12.548 1.00 86.50 83 ALA A CA 1
ATOM 670 C C . ALA A 1 83 ? -7.751 14.505 12.554 1.00 86.50 83 ALA A C 1
ATOM 672 O O . ALA A 1 83 ? -7.558 15.260 11.605 1.00 86.50 83 ALA A O 1
ATOM 673 N N . THR A 1 84 ? -6.902 14.430 13.581 1.00 86.31 84 THR A N 1
ATOM 674 C CA . THR A 1 84 ? -5.681 15.243 13.671 1.00 86.31 84 THR A CA 1
ATOM 675 C C . THR A 1 84 ? -4.635 14.825 12.638 1.00 86.31 84 THR A C 1
ATOM 677 O O . THR A 1 84 ? -4.019 15.686 12.024 1.00 86.31 84 THR A O 1
ATOM 680 N N . ILE A 1 85 ? -4.485 13.527 12.356 1.00 86.50 85 ILE A N 1
ATOM 681 C CA . ILE A 1 85 ? -3.620 13.047 11.264 1.00 86.50 85 ILE A CA 1
ATOM 682 C C . ILE A 1 85 ? -4.113 13.585 9.913 1.00 86.50 85 ILE A C 1
ATOM 684 O O . ILE A 1 85 ? -3.315 14.081 9.123 1.00 86.50 85 ILE A O 1
ATOM 688 N N . HIS A 1 86 ? -5.424 13.528 9.656 1.00 84.50 86 HIS A N 1
ATOM 689 C CA . HIS A 1 86 ? -5.996 13.994 8.390 1.00 84.50 86 HIS A CA 1
ATOM 690 C C . HIS A 1 86 ? -5.916 15.511 8.195 1.00 84.50 86 HIS A C 1
ATOM 692 O O . HIS A 1 86 ? -5.675 15.965 7.079 1.00 84.50 86 HIS A O 1
ATOM 698 N N . ASN A 1 87 ? -6.132 16.285 9.260 1.00 84.38 87 ASN A N 1
ATOM 699 C CA . ASN A 1 87 ? -6.147 17.750 9.206 1.00 84.38 87 ASN A CA 1
ATOM 700 C C . ASN A 1 87 ? -4.757 18.378 9.410 1.00 84.38 87 ASN A C 1
ATOM 702 O O . ASN A 1 87 ? -4.612 19.591 9.271 1.00 84.38 87 ASN A O 1
ATOM 706 N N . GLY A 1 88 ? -3.747 17.563 9.720 1.00 81.31 88 GLY A N 1
ATOM 707 C CA . GLY A 1 88 ? -2.392 18.002 10.020 1.00 81.31 88 GLY A CA 1
ATOM 708 C C . GLY A 1 88 ? -2.119 18.096 11.521 1.00 81.31 88 GLY A C 1
ATOM 709 O O . GLY A 1 88 ? -2.962 18.496 12.326 1.00 81.31 88 GLY A O 1
ATOM 710 N N . TRP A 1 89 ? -0.895 17.723 11.888 1.00 84.50 89 TRP A N 1
ATOM 711 C CA . TRP A 1 89 ? -0.407 17.770 13.262 1.00 84.50 89 TRP A CA 1
ATOM 712 C C . TRP A 1 89 ? -0.075 19.231 13.634 1.00 84.50 89 TRP A C 1
ATOM 714 O O . TRP A 1 89 ? 0.674 19.880 12.899 1.00 84.50 89 TRP A O 1
ATOM 724 N N . PRO A 1 90 ? -0.637 19.798 14.716 1.00 81.00 90 PRO A N 1
ATOM 725 C CA . PRO A 1 90 ? -0.491 21.227 15.005 1.00 81.00 90 PRO A CA 1
ATOM 726 C C . PRO A 1 90 ? 0.858 21.546 15.652 1.00 81.00 90 PRO A C 1
ATOM 728 O O . PRO A 1 90 ? 1.228 20.879 16.591 1.00 81.00 90 PRO A O 1
ATOM 731 N N . THR A 1 91 ? 1.567 22.600 15.250 1.00 79.12 91 THR A N 1
ATOM 732 C CA . THR A 1 91 ? 2.972 22.878 15.639 1.00 79.12 91 THR A CA 1
ATOM 733 C C . THR A 1 91 ? 3.296 22.836 17.146 1.00 79.12 91 THR A C 1
ATOM 735 O O . THR A 1 91 ? 4.443 22.589 17.515 1.00 79.12 91 THR A O 1
ATOM 738 N N . GLU A 1 92 ? 2.315 23.056 18.026 1.00 81.00 92 GLU A N 1
ATOM 739 C CA . GLU A 1 92 ? 2.496 23.052 19.480 1.00 81.00 92 GLU A CA 1
ATOM 740 C C . GLU A 1 92 ? 1.671 21.959 20.175 1.00 81.00 92 GLU A C 1
ATOM 742 O O . GLU A 1 92 ? 0.446 21.910 20.060 1.00 81.00 92 GLU A O 1
ATOM 747 N N . LYS A 1 93 ? 2.326 21.147 21.015 1.00 77.00 93 LYS A N 1
ATOM 748 C CA . LYS A 1 93 ? 1.705 20.053 21.791 1.00 77.00 93 LYS A CA 1
ATOM 749 C C . LYS A 1 93 ? 0.538 20.501 22.688 1.00 77.00 93 LYS A C 1
ATOM 751 O O . LYS A 1 93 ? -0.384 19.731 22.941 1.00 77.00 93 LYS A O 1
ATOM 756 N N . THR A 1 94 ? 0.559 21.747 23.154 1.00 74.31 94 THR A N 1
ATOM 757 C CA . THR A 1 94 ? -0.479 22.377 23.991 1.00 74.31 94 THR A CA 1
ATOM 758 C C . THR A 1 94 ? -1.804 22.587 23.264 1.00 74.31 94 THR A C 1
ATOM 760 O O . THR A 1 94 ? -2.843 22.664 23.916 1.00 74.31 94 THR A O 1
ATOM 763 N N . THR A 1 95 ? -1.785 22.655 21.932 1.00 76.31 95 THR A N 1
ATOM 764 C CA . THR A 1 95 ? -2.995 22.818 21.114 1.00 76.31 95 THR A CA 1
ATOM 765 C C . THR A 1 95 ? -3.750 21.505 20.896 1.00 76.31 95 THR A C 1
ATOM 767 O O . THR A 1 95 ? -4.897 21.531 20.447 1.00 76.31 95 THR A O 1
ATOM 770 N N . LEU A 1 96 ? -3.155 20.358 21.256 1.00 80.75 96 LEU A N 1
ATOM 771 C CA . LEU A 1 96 ? -3.843 19.071 21.217 1.00 80.75 96 LEU A CA 1
ATOM 772 C C . LEU A 1 96 ? -4.662 18.804 22.485 1.00 80.75 96 LEU A C 1
ATOM 774 O O . LEU A 1 96 ? -4.213 19.112 23.597 1.00 80.75 96 LEU A O 1
ATOM 778 N N . PRO A 1 97 ? -5.808 18.112 22.341 1.00 79.88 97 PRO A N 1
ATOM 779 C CA . PRO A 1 97 ? -6.519 17.505 23.458 1.00 79.88 97 PRO A CA 1
ATOM 780 C C . PRO A 1 97 ? -5.583 16.650 24.320 1.00 79.88 97 PRO A C 1
ATOM 782 O O . PRO A 1 97 ? -4.751 15.911 23.793 1.00 79.88 97 PRO A O 1
ATOM 785 N N . THR A 1 98 ? -5.753 16.688 25.644 1.00 79.56 98 THR A N 1
ATOM 786 C CA . THR A 1 98 ? -4.896 15.978 26.615 1.00 79.56 98 THR A CA 1
ATOM 787 C C . THR A 1 98 ? -4.744 14.487 26.305 1.00 79.56 98 THR A C 1
ATOM 789 O O . THR A 1 98 ? -3.668 13.924 26.477 1.00 79.56 98 THR A O 1
ATOM 792 N N . ILE A 1 99 ? -5.800 13.857 25.783 1.00 80.25 99 ILE A N 1
ATOM 793 C CA . ILE A 1 99 ? -5.801 12.442 25.389 1.00 80.25 99 ILE A CA 1
ATOM 794 C C . ILE A 1 99 ? -4.892 12.131 24.188 1.00 80.25 99 ILE A C 1
ATOM 796 O O . ILE A 1 99 ? -4.398 11.013 24.079 1.00 80.25 99 ILE A O 1
ATOM 800 N N . LEU A 1 100 ? -4.622 13.115 23.322 1.00 81.81 100 LEU A N 1
ATOM 801 C CA . LEU A 1 100 ? -3.761 12.975 22.143 1.00 81.81 100 LEU A CA 1
ATOM 802 C C . LEU A 1 100 ? -2.313 13.399 22.395 1.00 81.81 100 LEU A C 1
ATOM 804 O O . LEU A 1 100 ? -1.426 13.017 21.639 1.00 81.81 100 LEU A O 1
ATOM 808 N N . GLN A 1 101 ? -2.041 14.136 23.474 1.00 80.75 101 GLN A N 1
ATOM 809 C CA . GLN A 1 101 ? -0.685 14.585 23.810 1.00 80.75 101 GLN A CA 1
ATOM 810 C C . GLN A 1 101 ? 0.294 13.424 24.044 1.00 80.75 101 GLN A C 1
ATOM 812 O O . GLN A 1 101 ? 1.501 13.617 23.920 1.00 80.75 101 GLN A O 1
ATOM 817 N N . LYS A 1 102 ? -0.192 12.220 24.368 1.00 82.50 102 LYS A N 1
ATOM 818 C CA . LYS A 1 102 ? 0.655 11.021 24.486 1.00 82.50 102 LYS A CA 1
ATOM 819 C C . LYS A 1 102 ? 1.172 10.487 23.141 1.00 82.50 102 LYS A C 1
ATOM 821 O O . LYS A 1 102 ? 2.138 9.737 23.145 1.00 82.50 102 LYS A O 1
ATOM 826 N N . HIS A 1 103 ? 0.537 10.867 22.030 1.00 77.38 103 HIS A N 1
ATOM 827 C CA . HIS A 1 103 ? 0.884 10.445 20.664 1.00 77.38 103 HIS A CA 1
ATOM 828 C C . HIS A 1 103 ? 1.728 11.482 19.906 1.00 77.38 103 HIS A C 1
ATOM 830 O O . HIS A 1 103 ? 2.018 11.281 18.730 1.00 77.38 103 HIS A O 1
ATOM 836 N N . TRP A 1 104 ? 2.086 12.592 20.564 1.00 74.00 104 TRP A N 1
ATOM 837 C CA . TRP A 1 104 ? 3.051 13.585 20.084 1.00 74.00 104 TRP A CA 1
ATOM 838 C C . TRP A 1 104 ? 4.439 13.290 20.629 1.00 74.00 104 TRP A C 1
ATOM 840 O O . TRP A 1 104 ? 5.367 13.146 19.809 1.00 74.00 104 TRP A O 1
#

Organism: Lygus hesperus (NCBI:txid30085)

pLDDT: mean 78.22, std 12.75, range [47.22, 91.75]

Foldseek 3Di:
DDDDPVVLVVCVVCVVVPDDDDDDDPVVCVVVVVVVVPDDPPPDPVPPPPPPPSVPPPPDDPVRVVVVVVVLVVDPLSVLVVVCVVVDPDPDLVPDDPSCSVVD

Sequence (104 aa):
HDAPPRLKRIIMEIIPYLPKIEYKRGKELHIADALSRDCLNEQSNDDEPLPFSVDLIVAMSKERVEEAQVLTNQDQELVQLRATIHNGWPTEKTTLPTILQKHW

Radius of gyration: 21.39 Å; chains: 1; bounding box: 46×44×54 Å